Protein AF-A0A6G0TX46-F1 (afdb_monomer)

Organism: Aphis glycines (NCBI:txid307491)

pLDDT: mean 81.52, std 12.28, range [42.91, 96.94]

Foldseek 3Di:
DDDPDDPDDDDDPPDDPVPDDDPDDADDDDPGDGKDWDWDADPPPRDTWIWIQDPVPRDIGTDDDDDDPCPPVVVVVVVVVVVVVVVVVQVVDPVSVVVVVVVVVVVVVVVVVVVVVVVVVCVVCVPDDPVVVVVVVVVVVVVVVVVVVVVVVVVVVVVVVVVVVVVVVVPVVD

Secondary structure (DSSP, 8-state):
---SS-S-----TT--GGGS--------STTTPPPPEEEEE-TTT--EEEEEEETTTTEEEEEES---TTHHHHHHHHHHHHHHHHHHHHHSSHHHHHHHHHHHHHHHHHHHHHHHHHHHHHHHHTT--HHHHHHHHHHHHHHHHHHHHHHHHHHHHHHHHHHHHHHHTTTTT-

Mean predicted aligned error: 16.84 Å

InterPro domains:
  IPR007590 Saf4/Yju2 protein [PF04502] (24-173)
  IPR007590 Saf4/Yju2 protein [PTHR12111] (25-161)

Nearest PDB structures (foldseek):
  6j6q-assembly1_F  TM=4.005E-01  e=1.038E-05  Saccharomyces cerevisiae S288C

Solvent-accessible surface area (backbone atoms only — not comparable to full-atom values): 10669 Å² total; per-residue (Å²): 133,83,68,97,75,69,92,76,80,92,72,65,94,86,68,59,84,86,76,60,84,76,90,84,81,71,83,65,50,92,94,77,50,64,60,51,76,47,79,46,63,41,92,88,75,63,48,63,28,35,35,34,52,37,87,88,75,80,41,73,46,75,78,44,78,74,81,75,90,56,59,66,59,55,50,50,53,54,48,50,53,50,52,48,53,54,47,49,62,41,59,74,36,67,67,53,45,51,49,50,51,53,51,50,54,50,52,52,51,52,51,51,52,53,51,49,54,52,50,53,51,47,62,66,49,72,77,57,63,62,66,63,54,52,48,52,51,53,51,53,53,50,51,53,52,52,52,53,50,50,54,53,50,52,53,49,49,53,54,51,54,58,51,48,55,64,48,56,73,68,62,80,84,119

Sequence (174 aa):
MSERKVLNKYYPPDFNPLKIPQNAENKDYLQGICIYRFYIKYTRCLQEISFKTDPRNTDYEIEEGATRNFMALKLAQEQEKREDSEKEEKATNPMKLLENRTQVYKQEIELMESLEKLRDLNRRQGNVDYDSMLLKYNLAKLKKKIKGMQEEDENTIKSLMGIKRKIDENEDDG

Structure (mmCIF, N/CA/C/O backbone):
data_AF-A0A6G0TX46-F1
#
_entry.id   AF-A0A6G0TX46-F1
#
loop_
_atom_site.group_PDB
_atom_site.id
_atom_site.type_symbol
_atom_site.label_atom_id
_atom_site.label_alt_id
_atom_site.label_comp_id
_atom_site.label_asym_id
_atom_site.label_entity_id
_atom_site.label_seq_id
_atom_site.pdbx_PDB_ins_code
_atom_site.Cartn_x
_atom_site.Cartn_y
_atom_site.Cartn_z
_atom_site.occupancy
_atom_site.B_iso_or_equiv
_atom_site.auth_seq_id
_atom_site.auth_comp_id
_atom_site.auth_asym_id
_atom_site.auth_atom_id
_atom_site.pdbx_PDB_model_num
ATOM 1 N N . MET A 1 1 ? 14.783 -19.828 -48.076 1.00 61.34 1 MET A N 1
ATOM 2 C CA . MET A 1 1 ? 14.868 -19.397 -46.666 1.00 61.34 1 MET A CA 1
ATOM 3 C C . MET A 1 1 ? 16.323 -19.490 -46.258 1.00 61.34 1 MET A C 1
ATOM 5 O O . MET A 1 1 ? 16.886 -20.568 -46.366 1.00 61.34 1 MET A O 1
ATOM 9 N N . SER A 1 2 ? 16.952 -18.373 -45.903 1.00 77.44 2 SER A N 1
ATOM 10 C CA . SER A 1 2 ? 18.310 -18.375 -45.353 1.00 77.44 2 SER A CA 1
ATOM 11 C C . SER A 1 2 ? 18.347 -19.110 -44.009 1.00 77.44 2 SER A C 1
ATOM 13 O O . SER A 1 2 ? 17.354 -19.132 -43.281 1.00 77.44 2 SER A O 1
ATOM 15 N N . GLU A 1 3 ? 19.486 -19.708 -43.674 1.00 87.56 3 GLU A N 1
ATOM 16 C CA . GLU A 1 3 ? 19.666 -20.449 -42.424 1.00 87.56 3 GLU A CA 1
ATOM 17 C C . GLU A 1 3 ? 19.610 -19.517 -41.199 1.00 87.56 3 GLU A C 1
ATOM 19 O O . GLU A 1 3 ? 20.119 -18.398 -41.229 1.00 87.56 3 GLU A O 1
ATOM 24 N N . ARG A 1 4 ? 19.027 -19.980 -40.080 1.00 85.12 4 ARG A N 1
ATOM 25 C CA . ARG A 1 4 ? 18.988 -19.221 -38.808 1.00 85.12 4 ARG A CA 1
ATOM 26 C C . ARG A 1 4 ? 20.392 -18.995 -38.222 1.00 85.12 4 ARG A C 1
ATOM 28 O O . ARG A 1 4 ? 20.601 -18.042 -37.478 1.00 85.12 4 ARG A O 1
ATOM 35 N N . LYS A 1 5 ? 21.344 -19.877 -38.542 1.00 86.25 5 LYS A N 1
ATOM 36 C CA . LYS A 1 5 ? 22.746 -19.809 -38.114 1.00 86.25 5 LYS A CA 1
ATOM 37 C C . LYS A 1 5 ? 23.648 -19.888 -39.341 1.00 86.25 5 LYS A C 1
ATOM 39 O O . LYS A 1 5 ? 24.081 -20.966 -39.718 1.00 86.25 5 LYS A O 1
ATOM 44 N N . VAL A 1 6 ? 23.904 -18.742 -39.960 1.00 88.62 6 VAL A N 1
ATOM 45 C CA . VAL A 1 6 ? 24.821 -18.649 -41.101 1.00 88.62 6 VAL A CA 1
ATOM 46 C C . VAL A 1 6 ? 26.263 -18.647 -40.594 1.00 88.62 6 VAL A C 1
ATOM 48 O O . VAL A 1 6 ? 26.615 -17.795 -39.778 1.00 88.62 6 VAL A O 1
ATOM 51 N N . LEU A 1 7 ? 27.085 -19.578 -41.091 1.00 86.25 7 LEU A N 1
ATOM 52 C CA . LEU A 1 7 ? 28.497 -19.697 -40.709 1.00 86.25 7 LEU A CA 1
ATOM 53 C C . LEU A 1 7 ? 29.347 -18.540 -41.256 1.00 86.25 7 LEU A C 1
ATOM 55 O O . LEU A 1 7 ? 30.128 -17.951 -40.517 1.00 86.25 7 LEU A O 1
ATOM 59 N N . ASN A 1 8 ? 29.146 -18.178 -42.527 1.00 87.38 8 ASN A N 1
ATOM 60 C CA . ASN A 1 8 ? 29.924 -17.149 -43.215 1.00 87.38 8 ASN A CA 1
ATOM 61 C C . ASN A 1 8 ? 29.015 -16.055 -43.776 1.00 87.38 8 ASN A C 1
ATOM 63 O O . ASN A 1 8 ? 28.082 -16.332 -44.528 1.00 87.38 8 ASN A O 1
ATOM 67 N N . LYS A 1 9 ? 29.320 -14.800 -43.444 1.00 86.25 9 LYS A N 1
ATOM 68 C CA . LYS A 1 9 ? 28.697 -13.624 -44.061 1.00 86.25 9 LYS A CA 1
ATOM 69 C C . LYS A 1 9 ? 29.644 -13.075 -45.125 1.00 86.25 9 LYS A C 1
ATOM 71 O O . LYS A 1 9 ? 30.848 -13.012 -44.895 1.00 86.25 9 LYS A O 1
ATOM 76 N N . TYR A 1 10 ? 29.109 -12.701 -46.285 1.00 89.69 10 TYR A N 1
ATOM 77 C CA . TYR A 1 10 ? 29.896 -12.026 -47.315 1.00 89.69 10 TYR A CA 1
ATOM 78 C C . TYR A 1 10 ? 30.229 -10.603 -46.853 1.00 89.69 10 TYR A C 1
ATOM 80 O O . TYR A 1 10 ? 29.322 -9.827 -46.548 1.00 89.69 10 TYR A O 1
ATOM 88 N N . TYR A 1 11 ? 31.520 -10.272 -46.815 1.00 88.00 11 TYR A N 1
ATOM 89 C CA . TYR A 1 11 ? 32.019 -8.923 -46.562 1.00 88.00 11 TYR A CA 1
ATOM 90 C C . TYR A 1 11 ? 32.650 -8.384 -47.854 1.00 88.00 11 TYR A C 1
ATOM 92 O O . TYR A 1 11 ? 33.479 -9.082 -48.444 1.00 88.00 11 TYR A O 1
ATOM 100 N N . PRO A 1 12 ? 32.276 -7.178 -48.317 1.00 92.44 12 PRO A N 1
ATOM 101 C CA . PRO A 1 12 ? 32.922 -6.542 -49.461 1.00 92.44 12 PRO A CA 1
ATOM 102 C C . PRO A 1 12 ? 34.436 -6.368 -49.237 1.00 92.44 12 PRO A C 1
ATOM 104 O O . PRO A 1 12 ? 34.837 -6.113 -48.099 1.00 92.44 12 PRO A O 1
ATOM 107 N N . PRO A 1 13 ? 35.273 -6.431 -50.289 1.00 90.81 13 PRO A N 1
ATOM 108 C CA . PRO A 1 13 ? 36.730 -6.279 -50.171 1.00 90.81 13 PRO A CA 1
ATOM 109 C C . PRO A 1 13 ? 37.188 -4.975 -49.496 1.00 90.81 13 PRO A C 1
ATOM 111 O O . PRO A 1 13 ? 38.206 -4.966 -48.812 1.00 90.81 13 PRO A O 1
ATOM 114 N N . ASP A 1 14 ? 36.407 -3.899 -49.628 1.00 89.62 14 ASP A N 1
ATOM 115 C CA . ASP A 1 14 ? 36.718 -2.575 -49.068 1.00 89.62 14 ASP A CA 1
ATOM 116 C C . ASP A 1 14 ? 36.165 -2.361 -47.642 1.00 89.62 14 ASP A C 1
ATOM 118 O O . ASP A 1 14 ? 36.229 -1.256 -47.090 1.00 89.62 14 ASP A O 1
ATOM 122 N N . PHE A 1 15 ? 35.574 -3.392 -47.028 1.00 88.50 15 PHE A N 1
ATOM 123 C CA . PHE A 1 15 ? 34.947 -3.282 -45.714 1.00 88.50 15 PHE A CA 1
ATOM 124 C C . PHE A 1 15 ? 35.992 -3.140 -44.601 1.00 88.50 15 PHE A C 1
ATOM 126 O O . PHE A 1 15 ? 36.745 -4.066 -44.305 1.00 88.50 15 PHE A O 1
ATOM 133 N N . ASN A 1 16 ? 35.994 -1.985 -43.929 1.00 87.12 16 ASN A N 1
ATOM 134 C CA . ASN A 1 16 ? 36.837 -1.734 -42.763 1.00 87.12 16 ASN A CA 1
ATOM 135 C C . ASN A 1 16 ? 35.983 -1.657 -41.479 1.00 87.12 16 ASN A C 1
ATOM 137 O O . ASN A 1 16 ? 35.222 -0.696 -41.322 1.00 87.12 16 ASN A O 1
ATOM 141 N N . PRO A 1 17 ? 36.130 -2.607 -40.534 1.00 82.00 17 PRO A N 1
ATOM 142 C CA . PRO A 1 17 ? 35.317 -2.665 -39.318 1.00 82.00 17 PRO A CA 1
ATOM 143 C C . PRO A 1 17 ? 35.555 -1.494 -38.350 1.00 82.00 17 PRO A C 1
ATOM 145 O O . PRO A 1 17 ? 34.722 -1.247 -37.484 1.00 82.00 17 PRO A O 1
ATOM 148 N N . LEU A 1 18 ? 36.656 -0.748 -38.496 1.00 81.56 18 LEU A N 1
ATOM 149 C CA . LEU A 1 18 ? 37.000 0.386 -37.627 1.00 81.56 18 LEU A CA 1
ATOM 150 C C . LEU A 1 18 ? 36.268 1.683 -37.993 1.00 81.56 18 LEU A C 1
ATOM 152 O O . LEU A 1 18 ? 36.264 2.626 -37.209 1.00 81.56 18 LEU A O 1
ATOM 156 N N . LYS A 1 19 ? 35.661 1.751 -39.184 1.00 80.44 19 LYS A N 1
ATOM 157 C CA . LYS A 1 19 ? 34.937 2.941 -39.664 1.00 80.44 19 LYS A CA 1
ATOM 158 C C . LYS A 1 19 ? 33.452 2.936 -39.284 1.00 80.44 19 LYS A C 1
ATOM 160 O O . LYS A 1 19 ? 32.714 3.824 -39.701 1.00 80.44 19 LYS A O 1
ATOM 165 N N . ILE A 1 20 ? 33.003 1.933 -38.531 1.00 76.81 20 ILE A N 1
ATOM 166 C CA . ILE A 1 20 ? 31.602 1.791 -38.135 1.00 76.81 20 ILE A CA 1
ATOM 167 C C . ILE A 1 20 ? 31.345 2.706 -36.928 1.00 76.81 20 ILE A C 1
ATOM 169 O O . ILE A 1 20 ? 32.038 2.561 -35.918 1.00 76.81 20 ILE A O 1
ATOM 173 N N . PRO A 1 21 ? 30.368 3.630 -36.985 1.00 75.12 21 PRO A N 1
ATOM 174 C CA . PRO A 1 21 ? 29.994 4.413 -35.814 1.00 75.12 21 PRO A CA 1
ATOM 175 C C . PRO A 1 21 ? 29.436 3.483 -34.728 1.00 75.12 21 PRO A C 1
ATOM 177 O O . PRO A 1 21 ? 28.518 2.698 -34.972 1.00 75.12 21 PRO A O 1
ATOM 180 N N . GLN A 1 22 ? 30.005 3.550 -33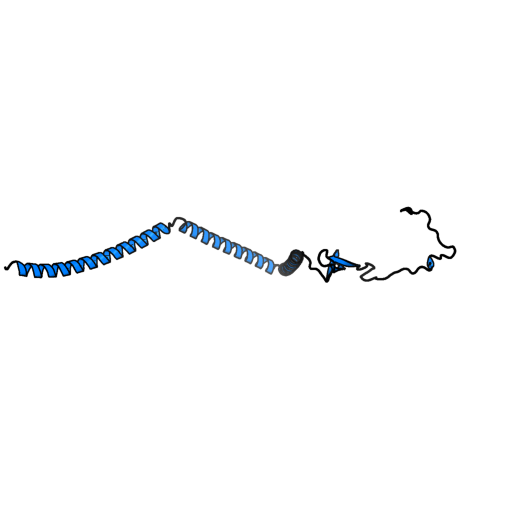.523 1.00 66.06 22 GLN A N 1
ATOM 181 C CA . GLN A 1 22 ? 29.430 2.902 -32.347 1.00 66.06 22 GLN A CA 1
ATOM 182 C C . GLN A 1 22 ? 28.359 3.829 -31.771 1.00 66.06 22 GLN A C 1
ATOM 184 O O . GLN A 1 22 ? 28.673 4.911 -31.281 1.00 66.06 22 GLN A O 1
ATOM 189 N N . ASN A 1 23 ? 27.096 3.411 -31.833 1.00 58.22 23 ASN A N 1
ATOM 190 C CA . ASN A 1 23 ? 25.986 4.152 -31.238 1.00 58.22 23 ASN A CA 1
ATOM 191 C C . ASN A 1 23 ? 26.069 4.023 -29.710 1.00 58.22 23 ASN A C 1
ATOM 193 O O . ASN A 1 23 ? 25.569 3.058 -29.135 1.00 58.22 23 ASN A O 1
ATOM 197 N N . ALA A 1 24 ? 26.746 4.966 -29.061 1.00 54.94 24 ALA A N 1
ATOM 198 C CA . ALA A 1 24 ? 26.839 5.059 -27.610 1.00 54.94 24 ALA A CA 1
ATOM 199 C C . ALA A 1 24 ? 26.036 6.270 -27.138 1.00 54.94 24 ALA A C 1
ATOM 201 O O . ALA A 1 24 ? 26.601 7.324 -26.863 1.00 54.94 24 ALA A O 1
ATOM 202 N N . GLU A 1 25 ? 24.717 6.121 -27.050 1.00 60.59 25 GLU A N 1
ATOM 203 C CA . GLU A 1 25 ? 23.863 7.167 -26.494 1.00 60.59 25 GLU A CA 1
ATOM 204 C C . GLU A 1 25 ? 23.096 6.653 -25.273 1.00 60.59 25 GLU A C 1
ATOM 206 O O . GLU A 1 25 ? 22.555 5.549 -25.275 1.00 60.59 25 GLU A O 1
ATOM 211 N N . ASN A 1 26 ? 23.078 7.506 -24.245 1.00 53.31 26 ASN A N 1
ATOM 212 C CA . ASN A 1 26 ? 22.503 7.366 -22.903 1.00 53.31 26 ASN A CA 1
ATOM 213 C C . ASN A 1 26 ? 23.338 6.614 -21.857 1.00 53.31 26 ASN A C 1
ATOM 215 O O . ASN A 1 26 ? 23.006 5.522 -21.402 1.00 53.31 26 ASN A O 1
ATOM 219 N N . LYS A 1 27 ? 24.388 7.292 -21.382 1.00 59.72 27 LYS A N 1
ATOM 220 C CA . LYS A 1 27 ? 24.844 7.164 -19.991 1.00 59.72 27 LYS A CA 1
ATOM 221 C C . LYS A 1 27 ? 23.998 8.121 -19.155 1.00 59.72 27 LYS A C 1
ATOM 223 O O . LYS A 1 27 ? 23.898 9.259 -19.585 1.00 59.72 27 LYS A O 1
ATOM 228 N N . ASP A 1 28 ? 23.427 7.672 -18.032 1.00 57.09 28 ASP A N 1
ATOM 229 C CA . ASP A 1 28 ? 23.219 8.506 -16.829 1.00 57.09 28 ASP A CA 1
ATOM 230 C C . ASP A 1 28 ? 22.560 7.731 -15.673 1.00 57.09 28 ASP A C 1
ATOM 232 O O . ASP A 1 28 ? 21.344 7.576 -15.619 1.00 57.09 28 ASP A O 1
ATOM 236 N N . TYR A 1 29 ? 23.390 7.225 -14.752 1.00 47.69 29 TYR A N 1
ATOM 237 C CA . TYR A 1 29 ? 23.471 7.571 -13.318 1.00 47.69 29 TYR A CA 1
ATOM 238 C C . TYR A 1 29 ? 24.629 6.752 -12.695 1.00 47.69 29 TYR A C 1
ATOM 240 O O . TYR A 1 29 ? 24.924 5.663 -13.183 1.00 47.69 29 TYR A O 1
ATOM 248 N N . LEU A 1 30 ? 25.325 7.300 -11.680 1.00 53.97 30 LEU A N 1
ATOM 249 C CA . LEU A 1 30 ? 26.414 6.690 -10.870 1.00 53.97 30 LEU A CA 1
ATOM 250 C C . LEU A 1 30 ? 27.041 5.390 -11.444 1.00 53.97 30 LEU A C 1
ATOM 252 O O . LEU A 1 30 ? 26.548 4.295 -11.203 1.00 53.97 30 LEU A O 1
ATOM 256 N N . GLN A 1 31 ? 28.180 5.513 -12.140 1.00 57.97 31 GLN A N 1
ATOM 257 C CA . GLN A 1 31 ? 29.063 4.391 -12.535 1.00 57.97 31 GLN A CA 1
ATOM 258 C C . GLN A 1 31 ? 28.531 3.424 -13.620 1.00 57.97 31 GLN A C 1
ATOM 260 O O . GLN A 1 31 ? 28.937 2.268 -13.671 1.00 57.97 31 GLN A O 1
ATOM 265 N N . GLY A 1 32 ? 27.718 3.904 -14.568 1.00 66.44 32 GLY A N 1
ATOM 266 C CA . GLY A 1 32 ? 27.524 3.211 -15.855 1.00 66.44 32 GLY A CA 1
ATOM 267 C C . GLY A 1 32 ? 26.277 2.334 -15.972 1.00 66.44 32 GLY A C 1
ATOM 268 O O . GLY A 1 32 ? 26.182 1.545 -16.912 1.00 66.44 32 GLY A O 1
ATOM 269 N N . ILE A 1 33 ? 25.305 2.489 -15.072 1.00 77.25 33 ILE A N 1
ATOM 270 C CA . ILE A 1 33 ? 23.993 1.855 -15.222 1.00 77.25 33 ILE A CA 1
ATOM 271 C C . ILE A 1 33 ? 23.113 2.770 -16.077 1.00 77.25 33 ILE A C 1
ATOM 273 O O . ILE A 1 33 ? 22.979 3.961 -15.804 1.00 77.25 33 ILE A O 1
ATOM 277 N N . CYS A 1 34 ? 22.541 2.218 -17.144 1.00 77.19 34 CYS A N 1
ATOM 278 C CA . CYS A 1 34 ? 21.634 2.952 -18.019 1.00 77.19 34 CYS A CA 1
ATOM 279 C C . CYS A 1 34 ? 20.236 2.963 -17.400 1.00 77.19 34 CYS A C 1
ATOM 281 O O . CYS A 1 34 ? 19.694 1.903 -17.081 1.00 77.19 34 CYS A O 1
ATOM 283 N N . ILE A 1 35 ? 19.650 4.151 -17.255 1.00 84.31 35 ILE A N 1
ATOM 284 C CA . ILE A 1 35 ? 18.233 4.284 -16.928 1.00 84.31 35 ILE A CA 1
ATOM 285 C C . ILE A 1 35 ? 17.439 4.079 -18.214 1.00 84.31 35 ILE A C 1
ATOM 287 O O . ILE A 1 35 ? 17.552 4.854 -19.165 1.00 84.31 35 ILE A O 1
ATOM 291 N N . TYR A 1 36 ? 16.624 3.032 -18.239 1.00 86.25 36 TYR A N 1
ATOM 292 C CA . TYR A 1 36 ? 15.759 2.734 -19.367 1.00 86.25 36 TYR A CA 1
ATOM 293 C C . TYR A 1 36 ? 14.381 3.332 -19.145 1.00 86.25 36 TYR A C 1
ATOM 295 O O . TYR A 1 36 ? 13.816 3.253 -18.052 1.00 86.25 36 TYR A O 1
ATOM 303 N N . ARG A 1 37 ? 13.833 3.903 -20.217 1.00 90.19 37 ARG A N 1
ATOM 304 C CA . ARG A 1 37 ? 12.437 4.314 -20.291 1.00 90.19 37 ARG A CA 1
ATOM 305 C C . ARG A 1 37 ? 11.697 3.362 -21.214 1.00 90.19 37 ARG A C 1
ATOM 307 O O . ARG A 1 37 ? 12.079 3.198 -22.372 1.00 90.19 37 ARG A O 1
ATOM 314 N N . PHE A 1 38 ? 10.653 2.740 -20.691 1.00 91.81 38 PHE A N 1
ATOM 315 C CA . PHE A 1 38 ? 9.832 1.791 -21.423 1.00 91.81 38 PHE A CA 1
ATOM 316 C C . PHE A 1 38 ? 8.481 2.406 -21.754 1.00 91.81 38 PHE A C 1
ATOM 318 O O . PHE A 1 38 ? 7.917 3.155 -20.956 1.00 91.81 38 PHE A O 1
ATOM 325 N N . TYR A 1 39 ? 7.965 2.036 -22.923 1.00 93.69 39 TYR A N 1
ATOM 326 C CA . TYR A 1 39 ? 6.650 2.434 -23.402 1.00 93.69 39 TYR A CA 1
ATOM 327 C C . TYR A 1 39 ? 5.820 1.179 -23.639 1.00 93.69 39 TYR A C 1
ATOM 329 O O . TYR A 1 39 ? 6.207 0.306 -24.419 1.00 93.69 39 TYR A O 1
ATOM 337 N N . ILE A 1 40 ? 4.679 1.082 -22.962 1.00 93.50 40 ILE A N 1
ATOM 338 C CA . ILE A 1 40 ? 3.712 -0.000 -23.157 1.00 93.50 40 ILE A CA 1
ATOM 339 C C . ILE A 1 40 ? 2.380 0.618 -23.555 1.00 93.50 40 ILE A C 1
ATOM 341 O O . ILE A 1 40 ? 1.924 1.577 -22.941 1.00 93.50 40 ILE A O 1
ATOM 345 N N . LYS A 1 41 ? 1.736 0.048 -24.574 1.00 94.00 41 LYS A N 1
ATOM 346 C CA . LYS A 1 41 ? 0.393 0.458 -24.990 1.00 94.00 41 LYS A CA 1
ATOM 347 C C . LYS A 1 41 ? -0.657 -0.330 -24.230 1.00 94.00 41 LYS A C 1
ATOM 349 O O . LYS A 1 41 ? -0.573 -1.555 -24.134 1.00 94.00 41 LYS A O 1
ATOM 354 N N . TYR A 1 42 ? -1.669 0.364 -23.723 1.00 92.50 42 TYR A N 1
ATOM 355 C CA . TYR A 1 42 ? -2.799 -0.294 -23.083 1.00 92.50 42 TYR A CA 1
ATOM 356 C C . TYR A 1 42 ? -3.657 -1.047 -24.105 1.00 92.50 42 TYR A C 1
ATOM 358 O O . TYR A 1 42 ? -3.927 -0.555 -25.201 1.00 92.50 42 TYR A O 1
ATOM 366 N N . THR A 1 43 ? -4.148 -2.227 -23.726 1.00 92.50 43 THR A N 1
ATOM 367 C CA . THR A 1 43 ? -4.876 -3.123 -24.638 1.00 92.50 43 THR A CA 1
ATOM 368 C C . THR A 1 43 ? -6.233 -2.584 -25.085 1.00 92.50 43 THR A C 1
ATOM 370 O O . THR A 1 43 ? -6.692 -2.956 -26.160 1.00 92.50 43 THR A O 1
ATOM 373 N N . ARG A 1 44 ? -6.888 -1.716 -24.296 1.00 92.69 44 ARG A N 1
ATOM 374 C CA . ARG A 1 44 ? -8.231 -1.199 -24.633 1.00 92.69 44 ARG A CA 1
ATOM 375 C C . ARG A 1 44 ? -8.239 0.179 -25.289 1.00 92.69 44 ARG A C 1
ATOM 377 O O . ARG A 1 44 ? -9.072 0.416 -26.150 1.00 92.69 44 ARG A O 1
ATOM 384 N N . CYS A 1 45 ? -7.368 1.092 -24.863 1.00 89.31 45 CYS A N 1
ATOM 385 C CA . CYS A 1 45 ? -7.384 2.490 -25.312 1.00 89.31 45 CYS A CA 1
ATOM 386 C C . CYS A 1 45 ? -6.131 2.898 -26.091 1.00 89.31 45 CYS A C 1
ATOM 388 O O . CYS A 1 45 ? -6.035 4.055 -26.479 1.00 89.31 45 CYS A O 1
ATOM 390 N N . LEU A 1 46 ? -5.178 1.978 -26.314 1.00 89.31 46 LEU A N 1
ATOM 391 C CA . LEU A 1 46 ? -3.892 2.245 -26.979 1.00 89.31 46 LEU A CA 1
ATOM 392 C C . LEU A 1 46 ? -3.089 3.406 -26.361 1.00 89.31 46 LEU A C 1
ATOM 394 O O . LEU A 1 46 ? -2.106 3.844 -26.954 1.00 89.31 46 LEU A O 1
ATOM 398 N N . GLN A 1 47 ? -3.471 3.859 -25.162 1.00 92.38 47 GLN A N 1
ATOM 399 C CA . GLN A 1 47 ? -2.764 4.884 -24.412 1.00 92.38 47 GLN A CA 1
ATOM 400 C C . GLN A 1 47 ? -1.378 4.367 -24.041 1.00 92.38 47 GLN A C 1
ATOM 402 O O . GLN A 1 47 ? -1.230 3.225 -23.592 1.00 92.38 47 GLN A O 1
ATOM 407 N N . GLU A 1 48 ? -0.377 5.214 -24.237 1.00 92.62 48 GLU A N 1
ATOM 408 C CA . GLU A 1 48 ? 0.999 4.915 -23.869 1.00 92.62 48 GLU A CA 1
ATOM 409 C C . GLU A 1 48 ? 1.188 5.136 -22.367 1.00 92.62 48 GLU A C 1
ATOM 411 O O . GLU A 1 48 ? 0.798 6.167 -21.816 1.00 92.62 48 GLU A O 1
ATOM 416 N N . ILE A 1 49 ? 1.754 4.122 -21.716 1.00 93.75 49 ILE A N 1
ATOM 417 C CA . ILE A 1 49 ? 2.189 4.141 -20.324 1.00 93.75 49 ILE A CA 1
ATOM 418 C C . ILE A 1 49 ? 3.711 4.188 -20.348 1.00 93.75 49 ILE A C 1
ATOM 420 O O . ILE A 1 49 ? 4.345 3.305 -20.940 1.00 93.75 49 ILE A O 1
ATOM 424 N N . SER A 1 50 ? 4.284 5.200 -19.702 1.00 92.62 50 SER A N 1
ATOM 425 C CA . SER A 1 50 ? 5.727 5.412 -19.620 1.00 92.62 50 SER A CA 1
ATOM 426 C C . SER A 1 50 ? 6.232 5.158 -18.201 1.00 92.62 50 SER A C 1
ATOM 428 O O . SER A 1 50 ? 5.664 5.628 -17.210 1.00 92.62 50 SER A O 1
ATOM 430 N N . PHE A 1 51 ? 7.305 4.377 -18.089 1.00 91.81 51 PHE A N 1
ATOM 431 C CA . PHE A 1 51 ? 7.974 4.125 -16.813 1.00 91.81 51 PHE A CA 1
ATOM 432 C C . PHE A 1 51 ? 9.490 4.051 -16.972 1.00 91.81 51 PHE A C 1
ATOM 434 O O . PHE A 1 51 ? 10.011 3.661 -18.021 1.00 91.81 51 PHE A O 1
ATOM 441 N N . LYS A 1 52 ? 10.190 4.440 -15.908 1.00 91.06 52 LYS A N 1
ATOM 442 C CA . LYS A 1 52 ? 11.648 4.483 -15.792 1.00 91.06 52 LYS A CA 1
ATOM 443 C C . LYS A 1 52 ? 12.149 3.431 -14.811 1.00 91.06 52 LYS A C 1
ATOM 445 O O . LYS A 1 52 ? 11.429 3.048 -13.896 1.00 91.06 52 LYS A O 1
ATOM 450 N N . THR A 1 53 ? 13.372 2.953 -15.013 1.00 89.56 53 THR A N 1
ATOM 451 C CA . THR A 1 53 ? 14.095 2.106 -14.048 1.00 89.56 53 THR A CA 1
ATOM 452 C C . THR A 1 53 ? 14.783 2.947 -12.978 1.00 89.56 53 THR A C 1
ATOM 454 O O . THR A 1 53 ? 15.588 3.809 -13.338 1.00 89.56 53 THR A O 1
ATOM 457 N N . ASP A 1 54 ? 14.600 2.614 -11.700 1.00 86.44 54 ASP A N 1
ATOM 458 C CA . ASP A 1 54 ? 15.307 3.263 -10.593 1.00 86.44 54 ASP A CA 1
ATOM 459 C C . ASP A 1 54 ? 16.406 2.352 -10.037 1.00 86.44 54 ASP A C 1
ATOM 461 O O . ASP A 1 54 ? 16.130 1.407 -9.287 1.00 86.44 54 ASP A O 1
ATOM 465 N N . PRO A 1 55 ? 17.687 2.635 -10.332 1.00 84.62 55 PRO A N 1
ATOM 466 C CA . PRO A 1 55 ? 18.791 1.768 -9.922 1.00 84.62 55 PRO A CA 1
ATOM 467 C C . PRO A 1 55 ? 19.011 1.740 -8.403 1.00 84.62 55 PRO A C 1
ATOM 469 O O . PRO A 1 55 ? 19.651 0.829 -7.889 1.00 84.62 55 PRO A O 1
ATOM 472 N N . ARG A 1 56 ? 18.482 2.725 -7.666 1.00 84.06 56 ARG A N 1
ATOM 473 C CA . ARG A 1 56 ? 18.651 2.835 -6.211 1.00 84.06 56 ARG A CA 1
ATOM 474 C C . ARG A 1 56 ? 17.683 1.954 -5.421 1.00 84.06 56 ARG A C 1
ATOM 476 O O . ARG A 1 56 ? 18.065 1.443 -4.376 1.00 84.06 56 ARG A O 1
ATOM 483 N N . ASN A 1 57 ? 16.442 1.829 -5.888 1.00 83.38 57 ASN A N 1
ATOM 484 C CA . ASN A 1 57 ? 15.364 1.149 -5.162 1.00 83.38 57 ASN A CA 1
ATOM 485 C C . ASN A 1 57 ? 15.005 -0.216 -5.779 1.00 83.38 57 ASN A C 1
ATOM 487 O O . ASN A 1 57 ? 14.055 -0.854 -5.342 1.00 83.38 57 ASN A O 1
ATOM 491 N N . THR A 1 58 ? 15.748 -0.675 -6.798 1.00 86.25 58 THR A N 1
ATOM 492 C CA . THR A 1 58 ? 15.463 -1.927 -7.538 1.00 86.25 58 THR A CA 1
ATOM 493 C C . THR A 1 58 ? 14.023 -2.023 -8.055 1.00 86.25 58 THR A C 1
ATOM 495 O O . THR A 1 58 ? 13.491 -3.110 -8.252 1.00 86.25 58 THR A O 1
ATOM 498 N N . ASP A 1 59 ? 13.408 -0.870 -8.285 1.00 89.00 59 ASP A N 1
ATOM 499 C CA . ASP A 1 59 ? 12.019 -0.713 -8.685 1.00 89.00 59 ASP A CA 1
ATOM 500 C C . ASP A 1 59 ? 11.958 0.104 -9.976 1.00 89.00 59 ASP A C 1
ATOM 502 O O . ASP A 1 59 ? 12.958 0.626 -10.474 1.00 89.00 59 ASP A O 1
ATOM 506 N N . TYR A 1 60 ? 10.758 0.201 -10.530 1.00 89.56 60 TYR A N 1
ATOM 507 C CA . TYR A 1 60 ? 10.456 1.174 -11.570 1.00 89.56 60 TYR A CA 1
ATOM 508 C C . TYR A 1 60 ? 9.795 2.403 -10.940 1.00 89.56 60 TYR A C 1
ATOM 510 O O . TYR A 1 60 ? 9.264 2.314 -9.830 1.00 89.56 60 TYR A O 1
ATOM 518 N N . GLU A 1 61 ? 9.699 3.497 -11.690 1.00 87.69 61 GLU A N 1
ATOM 519 C CA . GLU A 1 61 ? 8.937 4.725 -11.419 1.00 87.69 61 GLU A CA 1
ATOM 520 C C . GLU A 1 61 ? 8.009 5.005 -12.607 1.00 87.69 61 GLU A C 1
ATOM 522 O O . GLU A 1 61 ? 8.420 4.908 -13.761 1.00 87.69 61 GLU A O 1
ATOM 527 N N . ILE A 1 62 ? 6.722 5.265 -12.341 1.00 89.88 62 ILE A N 1
ATOM 528 C CA . ILE A 1 62 ? 5.754 5.594 -13.401 1.00 89.88 62 ILE A CA 1
ATOM 529 C C . ILE A 1 62 ? 5.860 7.091 -13.679 1.00 89.88 62 ILE A C 1
ATOM 531 O O . ILE A 1 62 ? 5.789 7.878 -12.738 1.00 89.88 62 ILE A O 1
ATOM 535 N N . GLU A 1 63 ? 5.994 7.469 -14.951 1.00 88.31 63 GLU A N 1
ATOM 536 C CA . GLU A 1 63 ? 5.924 8.870 -15.370 1.00 88.31 63 GLU A CA 1
ATOM 537 C C . GLU A 1 63 ? 4.483 9.248 -15.729 1.00 88.31 63 GLU A C 1
ATOM 539 O O . GLU A 1 63 ? 3.903 10.134 -15.106 1.00 88.31 63 GLU A O 1
ATOM 544 N N . GLU A 1 64 ? 3.886 8.555 -16.707 1.00 89.06 64 GLU A N 1
ATOM 545 C CA . GLU A 1 64 ? 2.585 8.924 -17.274 1.00 89.06 64 GLU A CA 1
ATOM 546 C C . GLU A 1 64 ? 1.710 7.692 -17.569 1.00 89.06 64 GLU A C 1
ATOM 548 O O . GLU A 1 64 ? 2.193 6.596 -17.862 1.00 89.06 64 GLU A O 1
ATOM 553 N N . GLY A 1 65 ? 0.387 7.880 -17.522 1.00 84.75 65 GLY A N 1
ATOM 554 C CA . GLY A 1 65 ? -0.589 6.935 -18.081 1.00 84.75 65 GLY A CA 1
ATOM 555 C C . GLY A 1 65 ? -1.051 5.790 -17.172 1.00 84.75 65 GLY A C 1
ATOM 556 O O . GLY A 1 65 ? -1.936 5.036 -17.574 1.00 84.75 65 GLY A O 1
ATOM 557 N N . ALA A 1 66 ? -0.517 5.652 -15.953 1.00 86.94 66 ALA A N 1
ATOM 558 C CA . ALA A 1 66 ? -0.951 4.613 -15.014 1.00 86.94 66 ALA A CA 1
ATOM 559 C C . ALA A 1 66 ? -0.751 4.994 -13.539 1.00 86.94 66 ALA A C 1
ATOM 561 O O . ALA A 1 66 ? 0.034 5.873 -13.195 1.00 86.94 66 ALA A O 1
ATOM 562 N N . THR A 1 67 ? -1.438 4.278 -12.651 1.00 87.06 67 THR A N 1
ATOM 563 C CA . THR A 1 67 ? -1.227 4.323 -11.199 1.00 87.06 67 THR A CA 1
ATOM 564 C C . THR A 1 67 ? -0.842 2.935 -10.684 1.00 87.06 67 THR A C 1
ATOM 566 O O . THR A 1 67 ? -1.186 1.914 -11.282 1.00 87.06 67 THR A O 1
ATOM 569 N N . ARG A 1 68 ? -0.088 2.870 -9.577 1.00 85.94 68 ARG A N 1
ATOM 570 C CA . ARG A 1 68 ? 0.260 1.592 -8.932 1.00 85.94 68 ARG A CA 1
ATOM 571 C C . ARG A 1 68 ? -0.861 1.104 -8.031 1.00 85.94 68 ARG A C 1
ATOM 573 O O . ARG A 1 68 ? -1.389 1.873 -7.237 1.00 85.94 68 ARG A O 1
ATOM 580 N N . ASN A 1 69 ? -1.077 -0.207 -8.023 1.00 79.44 69 ASN A N 1
ATOM 581 C CA . ASN A 1 69 ? -1.979 -0.856 -7.067 1.00 79.44 69 ASN A CA 1
ATOM 582 C C . ASN A 1 69 ? -1.440 -0.826 -5.615 1.00 79.44 69 ASN A C 1
ATOM 584 O O . ASN A 1 69 ? -2.208 -0.941 -4.668 1.00 79.44 69 ASN A O 1
ATOM 588 N N . PHE A 1 70 ? -0.124 -0.657 -5.422 1.00 66.25 70 PHE A N 1
ATOM 589 C CA . PHE A 1 70 ? 0.578 -0.829 -4.137 1.00 66.25 70 PHE A CA 1
ATOM 590 C C . PHE A 1 70 ? 0.598 0.391 -3.200 1.00 66.25 70 PHE A C 1
ATOM 592 O O . PHE A 1 70 ? 1.395 0.405 -2.260 1.00 66.25 70 PHE A O 1
ATOM 599 N N . MET A 1 71 ? -0.256 1.403 -3.393 1.00 63.12 71 MET A N 1
ATOM 600 C CA . MET A 1 71 ? -0.277 2.552 -2.471 1.00 63.12 71 MET A CA 1
ATOM 601 C C . MET A 1 71 ? -0.458 2.112 -1.007 1.00 63.12 71 MET A C 1
ATOM 603 O O . MET A 1 71 ? 0.197 2.669 -0.139 1.00 63.12 71 MET A O 1
ATOM 607 N N . ALA A 1 72 ? -1.223 1.046 -0.737 1.00 62.03 72 ALA A N 1
ATOM 608 C CA . ALA A 1 72 ? -1.445 0.531 0.619 1.00 62.03 72 ALA A CA 1
AT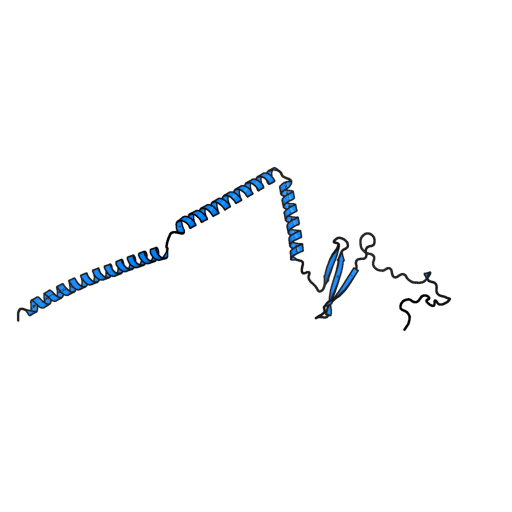OM 609 C C . ALA A 1 72 ? -0.191 -0.066 1.293 1.00 62.03 72 ALA A C 1
ATOM 611 O O . ALA A 1 72 ? 0.055 0.195 2.465 1.00 62.03 72 ALA A O 1
ATOM 612 N N . LEU A 1 73 ? 0.620 -0.843 0.567 1.00 73.62 73 LEU A N 1
ATOM 613 C CA . LEU A 1 73 ? 1.806 -1.513 1.125 1.00 73.62 73 LEU A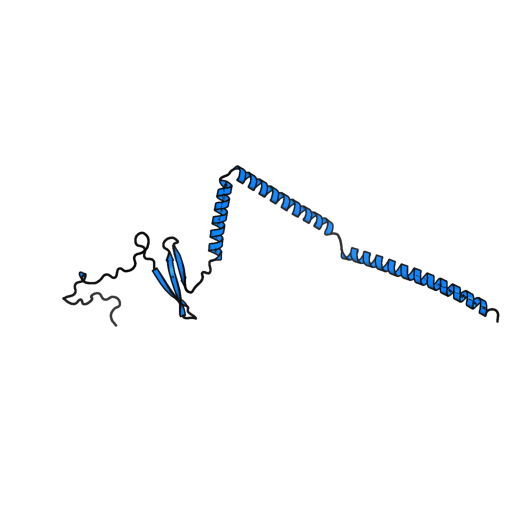 CA 1
ATOM 614 C C . LEU A 1 73 ? 2.953 -0.520 1.347 1.00 73.62 73 LEU A C 1
ATOM 616 O O . LEU A 1 73 ? 3.621 -0.563 2.376 1.00 73.62 73 LEU A O 1
ATOM 620 N N . LYS A 1 74 ? 3.133 0.419 0.409 1.00 71.25 74 LYS A N 1
ATOM 621 C CA . LYS A 1 74 ? 4.120 1.497 0.542 1.00 71.25 74 LYS A CA 1
ATOM 622 C C . LYS A 1 74 ? 3.740 2.466 1.668 1.00 71.25 74 LYS A C 1
ATOM 624 O O . LYS A 1 74 ? 4.608 2.839 2.447 1.00 71.25 74 LYS A O 1
ATOM 629 N N . LEU A 1 75 ? 2.450 2.805 1.794 1.00 77.50 75 LEU A N 1
ATOM 630 C CA . LEU A 1 75 ? 1.926 3.612 2.902 1.00 77.50 75 LEU A CA 1
ATOM 631 C C . LEU A 1 75 ? 2.143 2.912 4.251 1.00 77.50 75 LEU A C 1
ATOM 633 O O . LEU A 1 75 ? 2.624 3.545 5.182 1.00 77.50 75 LEU A O 1
ATOM 637 N N . ALA A 1 76 ? 1.858 1.607 4.340 1.00 77.62 76 ALA A N 1
ATOM 638 C CA . ALA A 1 76 ? 2.079 0.827 5.557 1.00 77.62 76 ALA A CA 1
ATOM 639 C C . ALA A 1 76 ? 3.562 0.785 5.963 1.00 77.62 76 ALA A C 1
ATOM 641 O O . ALA A 1 76 ? 3.879 1.041 7.117 1.00 77.62 76 ALA A O 1
ATOM 642 N N . GLN A 1 77 ? 4.476 0.547 5.016 1.00 82.50 77 GLN A N 1
ATOM 643 C CA . GLN A 1 77 ? 5.922 0.544 5.284 1.00 82.50 77 GLN A CA 1
ATOM 644 C C . GLN A 1 77 ? 6.459 1.922 5.694 1.00 82.50 77 GLN A C 1
ATOM 646 O O . GLN A 1 77 ? 7.363 2.023 6.520 1.00 82.50 77 GLN A O 1
ATOM 651 N N . GLU A 1 78 ? 5.948 3.000 5.098 1.00 83.12 78 GLU A N 1
ATOM 652 C CA . GLU A 1 78 ? 6.343 4.362 5.462 1.00 83.12 78 GLU A CA 1
ATOM 653 C C . GLU A 1 78 ? 5.827 4.746 6.855 1.00 83.12 78 GLU A C 1
ATOM 655 O O . GLU A 1 78 ? 6.533 5.400 7.625 1.00 83.12 78 GLU A O 1
ATOM 660 N N . GLN A 1 79 ? 4.624 4.289 7.197 1.00 80.75 79 GLN A N 1
ATOM 661 C CA . GLN A 1 79 ? 4.031 4.473 8.513 1.00 80.75 79 GLN A CA 1
ATOM 662 C C . GLN A 1 79 ? 4.765 3.662 9.587 1.00 80.75 79 GLN A C 1
ATOM 664 O O . GLN A 1 79 ? 5.101 4.223 10.624 1.00 80.75 79 GLN A O 1
ATOM 669 N N . GLU A 1 80 ? 5.128 2.409 9.300 1.00 84.69 80 GLU A N 1
ATOM 670 C CA . GLU A 1 80 ? 5.948 1.564 10.178 1.00 84.69 80 GLU A CA 1
ATOM 671 C C . GLU A 1 80 ? 7.316 2.205 10.460 1.00 84.69 80 GLU A C 1
ATOM 673 O O . GLU A 1 80 ? 7.694 2.361 11.616 1.00 84.69 80 GLU A O 1
ATOM 678 N N . LYS A 1 81 ? 8.012 2.716 9.433 1.00 85.62 81 LYS A N 1
ATOM 679 C CA . LYS A 1 81 ? 9.282 3.448 9.615 1.00 85.62 81 LYS A CA 1
ATOM 680 C C . LYS A 1 81 ? 9.136 4.699 10.479 1.00 85.62 81 LYS A C 1
ATOM 682 O O . LYS A 1 81 ? 10.029 5.007 11.265 1.00 85.62 81 LYS A O 1
ATOM 687 N N . ARG A 1 82 ? 8.035 5.441 10.322 1.00 83.56 82 ARG A N 1
ATOM 688 C CA . ARG A 1 82 ? 7.758 6.628 11.141 1.00 83.56 82 ARG A CA 1
ATOM 689 C C . ARG A 1 82 ? 7.510 6.227 12.593 1.00 83.56 82 ARG A C 1
ATOM 691 O O . ARG A 1 82 ? 8.136 6.787 13.488 1.00 83.56 82 ARG A O 1
ATOM 698 N N . GLU A 1 83 ? 6.674 5.220 12.817 1.00 80.94 83 GLU A N 1
ATOM 699 C CA . GLU A 1 83 ? 6.420 4.668 14.147 1.00 80.94 83 GLU A CA 1
ATOM 700 C C . GLU A 1 83 ? 7.696 4.136 14.803 1.00 80.94 83 GLU A C 1
ATOM 702 O O . GLU A 1 83 ? 7.902 4.357 15.994 1.00 80.94 83 GLU A O 1
ATOM 707 N N . ASP A 1 84 ? 8.573 3.481 14.049 1.00 83.38 84 ASP A N 1
ATOM 708 C CA . ASP A 1 84 ? 9.844 2.970 14.555 1.00 83.38 84 ASP A CA 1
ATOM 709 C C . ASP A 1 84 ? 10.819 4.096 14.896 1.00 83.38 84 ASP A C 1
ATOM 711 O O . ASP A 1 84 ? 11.401 4.069 15.977 1.00 83.38 84 ASP A O 1
ATOM 715 N N . SER A 1 85 ? 10.905 5.149 14.077 1.00 80.00 85 SER A N 1
ATOM 716 C CA . SER A 1 85 ? 11.691 6.343 14.422 1.00 80.00 85 SER A CA 1
ATOM 717 C C . SER A 1 85 ? 11.186 7.017 15.706 1.00 80.00 85 SER A C 1
ATOM 719 O O . SER A 1 85 ? 11.969 7.358 16.592 1.00 80.00 85 SER A O 1
ATOM 721 N N . GLU A 1 86 ? 9.865 7.112 15.889 1.00 77.56 86 GLU A N 1
ATOM 722 C CA . GLU A 1 86 ? 9.283 7.638 17.122 1.00 77.56 86 GLU A CA 1
ATOM 723 C C . GLU A 1 86 ? 9.534 6.716 18.324 1.00 77.56 86 GLU A C 1
ATOM 725 O O . GLU A 1 86 ? 9.711 7.193 19.449 1.00 77.56 86 GLU A O 1
ATOM 730 N N . LYS A 1 87 ? 9.512 5.392 18.126 1.00 76.38 87 LYS A N 1
ATOM 731 C CA . LYS A 1 87 ? 9.855 4.404 19.161 1.00 76.38 87 LYS A CA 1
ATOM 732 C C . LYS A 1 87 ? 11.333 4.503 19.536 1.00 76.38 87 LYS A C 1
ATOM 734 O O . LYS A 1 87 ? 11.631 4.451 20.725 1.00 76.38 87 LYS A O 1
ATOM 739 N N . GLU A 1 88 ? 12.237 4.698 18.579 1.00 76.12 88 GLU A N 1
ATOM 740 C CA . GLU A 1 88 ? 13.673 4.904 18.806 1.00 76.12 88 GLU A CA 1
ATOM 741 C C . GLU A 1 88 ? 13.947 6.196 19.587 1.00 76.12 88 GLU A C 1
ATOM 743 O O . GLU A 1 88 ? 14.679 6.180 20.581 1.00 76.12 88 GLU A O 1
ATOM 748 N N . GLU A 1 89 ? 13.282 7.301 19.245 1.00 69.69 89 GLU A N 1
ATOM 749 C CA . GLU A 1 89 ? 13.338 8.543 20.028 1.00 69.69 89 GLU A CA 1
ATOM 750 C C . GLU A 1 89 ? 12.792 8.353 21.454 1.00 69.69 89 GLU A C 1
ATOM 752 O O . GLU A 1 89 ? 13.320 8.901 22.429 1.00 69.69 89 GLU A O 1
ATOM 757 N N . LYS A 1 90 ? 11.732 7.548 21.607 1.00 65.75 90 LYS A N 1
ATOM 758 C CA . LYS A 1 90 ? 11.172 7.176 22.917 1.00 65.75 90 LYS A CA 1
ATOM 759 C C . LYS A 1 90 ? 12.107 6.241 23.701 1.00 65.75 90 LYS A C 1
ATOM 761 O O . LYS A 1 90 ? 12.145 6.347 24.924 1.00 65.75 90 LYS A O 1
ATOM 766 N N . ALA A 1 91 ? 12.863 5.376 23.025 1.00 71.25 91 ALA A N 1
ATOM 767 C CA . ALA A 1 91 ? 13.802 4.422 23.618 1.00 71.25 91 ALA A CA 1
ATOM 768 C C . ALA A 1 91 ? 15.145 5.058 24.002 1.00 71.25 91 ALA A C 1
ATOM 770 O O . ALA A 1 91 ? 15.767 4.626 24.970 1.00 71.25 91 ALA A O 1
ATOM 771 N N . THR A 1 92 ? 15.553 6.120 23.301 1.00 78.88 92 THR A N 1
ATOM 772 C CA . THR A 1 92 ? 16.762 6.905 23.604 1.00 78.88 92 THR A CA 1
ATOM 773 C C . THR A 1 92 ? 16.754 7.441 25.045 1.00 78.88 92 THR A C 1
ATOM 775 O O . THR A 1 92 ? 17.811 7.585 25.657 1.00 78.88 92 THR A O 1
ATOM 778 N N . ASN A 1 93 ? 15.569 7.677 2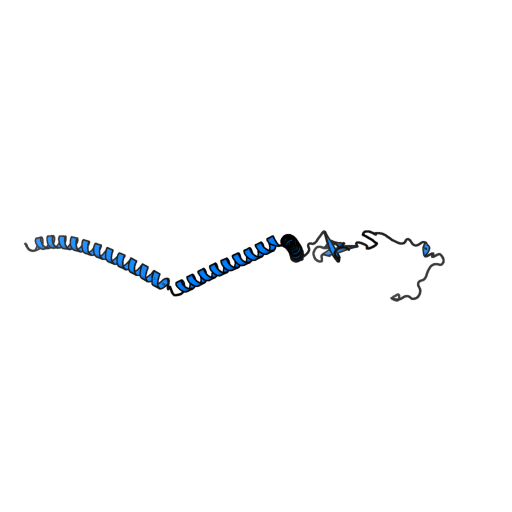5.630 1.00 83.50 93 ASN A N 1
ATOM 779 C CA . ASN A 1 93 ? 15.415 8.135 27.012 1.00 83.50 93 ASN A CA 1
ATOM 780 C C . ASN A 1 93 ? 14.872 7.018 27.935 1.00 83.50 93 ASN A C 1
ATOM 782 O O . ASN A 1 93 ? 13.675 6.718 27.886 1.00 83.50 93 ASN A O 1
ATOM 786 N N . PRO A 1 94 ? 15.681 6.451 28.855 1.00 83.88 94 PRO A N 1
ATOM 787 C CA . PRO A 1 94 ? 15.263 5.323 29.700 1.00 83.88 94 PRO A CA 1
ATOM 788 C C . PRO A 1 94 ? 14.097 5.662 30.647 1.00 83.88 94 PRO A C 1
ATOM 790 O O . PRO A 1 94 ? 13.260 4.805 30.927 1.00 83.88 94 PRO A O 1
ATOM 793 N N . MET A 1 95 ? 13.984 6.921 31.087 1.00 85.00 95 MET A N 1
ATOM 794 C CA . MET A 1 95 ? 12.853 7.398 31.899 1.00 85.00 95 MET A CA 1
ATOM 795 C C . MET A 1 95 ? 11.527 7.403 31.127 1.00 85.00 95 MET A C 1
ATOM 797 O O . MET A 1 95 ? 10.498 7.011 31.672 1.00 85.00 95 MET A O 1
ATOM 801 N N . LYS A 1 96 ? 11.551 7.783 29.845 1.00 85.00 96 LYS A N 1
ATOM 802 C CA . LYS A 1 96 ? 10.358 7.846 28.986 1.00 85.00 96 LYS A CA 1
ATOM 803 C C . LYS A 1 96 ? 9.829 6.449 28.663 1.00 85.00 96 LYS A C 1
ATOM 805 O O . LYS A 1 96 ? 8.625 6.229 28.597 1.00 85.00 96 LYS A O 1
ATOM 810 N N . LEU A 1 97 ? 10.727 5.477 28.518 1.00 84.88 97 LEU A N 1
ATOM 811 C CA . LEU A 1 97 ? 10.361 4.075 28.341 1.00 84.88 97 LEU A CA 1
ATOM 812 C C . LEU A 1 97 ? 9.698 3.485 29.597 1.00 84.88 97 LEU A C 1
ATOM 814 O O . LEU A 1 97 ? 8.729 2.734 29.476 1.00 84.88 97 LEU A O 1
ATOM 818 N N . LEU A 1 98 ? 10.178 3.845 30.792 1.00 86.44 98 LEU A N 1
ATOM 819 C CA . LEU A 1 98 ? 9.532 3.458 32.048 1.00 86.44 98 LEU A CA 1
ATOM 820 C C . LEU A 1 98 ? 8.137 4.086 32.180 1.00 86.44 98 LEU A C 1
ATOM 822 O O . LEU A 1 98 ? 7.194 3.380 32.523 1.00 86.44 98 LEU A O 1
ATOM 826 N N . GLU A 1 99 ? 7.998 5.373 31.857 1.00 88.25 99 GLU A N 1
ATOM 827 C CA . GLU A 1 99 ? 6.719 6.089 31.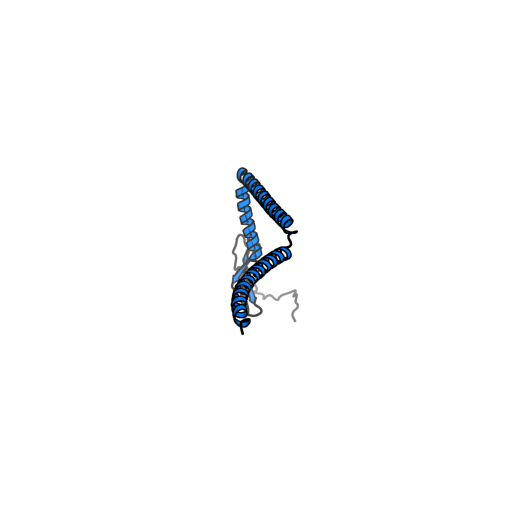883 1.00 88.25 99 GLU A CA 1
ATOM 828 C C . GLU A 1 99 ? 5.700 5.503 30.895 1.00 88.25 99 GLU A C 1
ATOM 830 O O . GLU A 1 99 ? 4.552 5.261 31.254 1.00 88.25 99 GLU A O 1
ATOM 835 N N . ASN A 1 100 ? 6.118 5.180 29.671 1.00 86.25 100 ASN A N 1
ATOM 836 C CA . ASN A 1 100 ? 5.232 4.544 28.697 1.00 86.25 100 ASN A CA 1
ATOM 837 C C . ASN A 1 100 ? 4.777 3.161 29.174 1.00 86.25 100 ASN A C 1
ATOM 839 O O . ASN A 1 100 ? 3.606 2.819 29.043 1.00 86.25 100 ASN A O 1
ATOM 843 N N . ARG A 1 101 ? 5.682 2.369 29.766 1.00 89.50 101 ARG A N 1
ATOM 844 C CA . ARG A 1 101 ? 5.319 1.068 30.342 1.00 89.50 101 ARG A CA 1
ATOM 845 C C . ARG A 1 101 ? 4.284 1.233 31.451 1.00 89.50 101 ARG A C 1
ATOM 847 O O . ARG A 1 101 ? 3.272 0.544 31.424 1.00 89.50 101 ARG A O 1
ATOM 854 N N . THR A 1 102 ? 4.488 2.155 32.394 1.00 91.69 102 THR A N 1
ATOM 855 C CA . THR A 1 102 ? 3.526 2.384 33.486 1.00 91.69 102 THR A CA 1
ATOM 856 C C . THR A 1 102 ? 2.193 2.940 32.994 1.00 91.69 102 THR A C 1
ATOM 858 O O . THR A 1 102 ? 1.153 2.536 33.510 1.00 91.69 102 THR A O 1
ATOM 861 N N . GLN A 1 103 ? 2.191 3.804 31.975 1.00 93.06 103 GLN A N 1
ATOM 862 C CA . GLN A 1 103 ? 0.967 4.295 31.339 1.00 93.06 103 GLN A CA 1
ATOM 863 C C . GLN A 1 103 ? 0.189 3.172 30.645 1.00 93.06 103 GLN A C 1
ATOM 865 O O . GLN A 1 103 ? -1.022 3.086 30.837 1.00 93.06 103 GLN A O 1
ATOM 870 N N . VAL A 1 104 ? 0.869 2.281 29.915 1.00 94.19 104 VAL A N 1
ATOM 871 C CA . VAL A 1 104 ? 0.243 1.104 29.288 1.00 94.19 104 VAL A CA 1
ATOM 872 C C . VAL A 1 104 ? -0.368 0.193 30.351 1.00 94.19 104 VAL A C 1
ATOM 874 O O . VAL A 1 104 ? -1.549 -0.128 30.257 1.00 94.19 104 VAL A O 1
ATOM 877 N N . TYR A 1 105 ? 0.377 -0.137 31.412 1.00 94.56 105 TYR A N 1
ATOM 878 C CA . TYR A 1 105 ? -0.161 -0.943 32.514 1.00 94.56 105 TYR A CA 1
ATOM 879 C C . TYR A 1 105 ? -1.374 -0.278 33.176 1.00 94.56 105 TYR A C 1
ATOM 881 O O . TYR A 1 105 ? -2.348 -0.951 33.496 1.00 94.56 105 TYR A O 1
ATOM 889 N N . LYS A 1 106 ? -1.351 1.047 33.360 1.00 96.62 106 LYS A N 1
ATOM 890 C CA . LYS A 1 106 ? -2.482 1.789 33.930 1.00 96.62 106 LYS A CA 1
ATOM 891 C C . LYS A 1 106 ? -3.720 1.724 33.031 1.00 96.62 106 LYS A C 1
ATOM 893 O O . LYS A 1 106 ? -4.807 1.471 33.539 1.00 96.62 106 LYS A O 1
ATOM 898 N N . GLN A 1 107 ? -3.552 1.933 31.726 1.00 96.25 107 GLN A N 1
ATOM 899 C CA . GLN A 1 107 ? -4.640 1.842 30.747 1.00 96.25 107 GLN A CA 1
ATOM 900 C C . GLN A 1 107 ? -5.226 0.429 30.686 1.00 96.25 107 GLN A C 1
ATOM 902 O O . GLN A 1 107 ? -6.441 0.268 30.612 1.00 96.25 107 GLN A O 1
ATOM 907 N N . GLU A 1 108 ? -4.376 -0.596 30.758 1.00 95.56 108 GLU A N 1
ATOM 908 C CA . GLU A 1 108 ? -4.805 -1.994 30.756 1.00 95.56 108 GLU A CA 1
ATOM 909 C C . GLU A 1 108 ? -5.607 -2.340 32.018 1.00 95.56 108 GLU A C 1
ATOM 911 O O . GLU A 1 108 ? -6.675 -2.944 31.922 1.00 95.56 108 GLU A O 1
ATOM 916 N N . ILE A 1 109 ? -5.154 -1.887 33.192 1.00 96.38 109 ILE A N 1
ATOM 917 C CA . ILE A 1 109 ? -5.887 -2.050 34.456 1.00 96.38 109 ILE A CA 1
ATOM 918 C C . ILE A 1 109 ? -7.245 -1.340 34.395 1.00 96.38 109 ILE A C 1
ATOM 920 O O . ILE A 1 109 ? -8.260 -1.935 34.750 1.00 96.38 109 ILE A O 1
ATOM 924 N N . GLU A 1 110 ? -7.285 -0.095 33.917 1.00 96.75 110 GLU A N 1
ATOM 925 C CA . GLU A 1 110 ? -8.523 0.684 33.794 1.00 96.75 110 GLU A CA 1
ATOM 926 C C . GLU A 1 110 ? -9.522 0.022 32.833 1.00 96.75 110 GLU A C 1
ATOM 928 O O . GLU A 1 110 ? -10.717 -0.074 33.131 1.00 96.75 110 GLU A O 1
ATOM 933 N N . LEU A 1 111 ? -9.031 -0.503 31.706 1.00 96.62 111 LEU A N 1
ATOM 934 C CA . LEU A 1 111 ? -9.846 -1.244 30.752 1.00 96.62 111 LEU A CA 1
ATOM 935 C C . LEU A 1 111 ? -10.415 -2.518 31.387 1.00 96.62 111 LEU A C 1
ATOM 937 O O . LEU A 1 111 ? -11.618 -2.763 31.278 1.00 96.62 111 LEU A O 1
ATOM 941 N N . MET A 1 112 ? -9.591 -3.296 32.089 1.00 96.31 112 MET A N 1
ATOM 942 C CA . MET A 1 112 ? -10.039 -4.508 32.779 1.00 96.31 112 MET A CA 1
ATOM 943 C C . MET A 1 112 ? -11.089 -4.205 33.853 1.00 96.31 112 MET A C 1
ATOM 945 O O . MET A 1 112 ? -12.121 -4.874 33.906 1.00 96.31 112 MET A O 1
ATOM 949 N N . GLU A 1 113 ? -10.887 -3.153 34.646 1.00 96.06 113 GLU A N 1
ATOM 950 C CA . GLU A 1 113 ? -11.851 -2.713 35.658 1.00 96.06 113 GLU A CA 1
ATOM 951 C C . GLU A 1 113 ? -13.180 -2.272 35.014 1.00 96.06 113 GLU A C 1
ATOM 953 O O . GLU A 1 113 ? -14.264 -2.575 35.521 1.00 96.06 113 GLU A O 1
ATOM 958 N N . SER A 1 114 ? -13.127 -1.585 33.866 1.00 96.94 114 SER A N 1
ATOM 959 C CA . SER A 1 114 ? -14.327 -1.181 33.122 1.00 96.94 114 SER A CA 1
ATOM 960 C C . SER A 1 114 ? -15.124 -2.384 32.596 1.00 96.94 114 SER A C 1
ATOM 962 O O . SER A 1 114 ? -16.355 -2.408 32.697 1.00 96.94 114 SER A O 1
ATOM 964 N N . LEU A 1 115 ? -14.431 -3.415 32.102 1.00 96.50 115 LEU A N 1
ATOM 965 C CA . LEU A 1 115 ? -15.041 -4.654 31.623 1.00 96.50 115 LEU A CA 1
ATOM 966 C C . LEU A 1 115 ? -15.645 -5.460 32.773 1.00 96.50 115 LEU A C 1
ATOM 968 O O . LEU A 1 115 ? -16.742 -6.003 32.631 1.00 96.50 115 LEU A O 1
ATOM 972 N N . GLU A 1 116 ? -14.977 -5.507 33.925 1.00 95.56 116 GLU A N 1
ATOM 973 C CA . GLU A 1 116 ? -15.503 -6.165 35.118 1.00 95.56 116 GLU A CA 1
ATOM 974 C C . GLU A 1 116 ? -16.776 -5.475 35.627 1.00 95.56 116 GLU A C 1
ATOM 976 O O . GLU A 1 116 ? -17.781 -6.149 35.862 1.00 95.56 116 GLU A O 1
ATOM 981 N N . LYS A 1 117 ? -16.800 -4.135 35.671 1.00 95.88 117 LYS A N 1
ATOM 982 C CA . LYS A 1 117 ? -18.008 -3.354 35.998 1.00 95.88 117 LYS A CA 1
ATOM 983 C C . LYS A 1 117 ? -19.175 -3.677 35.062 1.00 95.88 117 LYS A C 1
ATOM 985 O O . LYS A 1 117 ? -20.301 -3.864 35.526 1.00 95.88 117 LYS A O 1
ATOM 990 N N . LEU A 1 118 ? -18.922 -3.768 33.754 1.00 94.44 118 LEU A N 1
ATOM 991 C CA . LEU A 1 118 ? -19.940 -4.147 32.767 1.00 94.44 118 LEU A CA 1
ATOM 992 C C . LEU A 1 118 ? -20.425 -5.584 32.970 1.00 94.44 118 LEU A C 1
ATOM 994 O O . LEU A 1 118 ? -21.628 -5.845 32.913 1.00 94.44 118 LEU A O 1
ATOM 998 N N . ARG A 1 119 ? -19.510 -6.518 33.248 1.00 94.06 119 ARG A N 1
ATOM 999 C CA . ARG A 1 119 ? -19.858 -7.913 33.531 1.00 94.06 119 ARG A CA 1
ATOM 1000 C C . ARG A 1 119 ? -20.736 -8.024 34.774 1.00 94.06 119 ARG A C 1
ATOM 1002 O O . ARG A 1 119 ? -21.724 -8.755 34.754 1.00 94.06 119 ARG A O 1
ATOM 1009 N N . ASP A 1 120 ? -20.412 -7.288 35.831 1.00 92.56 120 ASP A N 1
ATOM 1010 C CA . ASP A 1 120 ? -21.180 -7.275 37.074 1.00 92.56 120 ASP A CA 1
ATOM 1011 C C . ASP A 1 120 ? -22.566 -6.647 36.898 1.00 92.56 120 ASP A C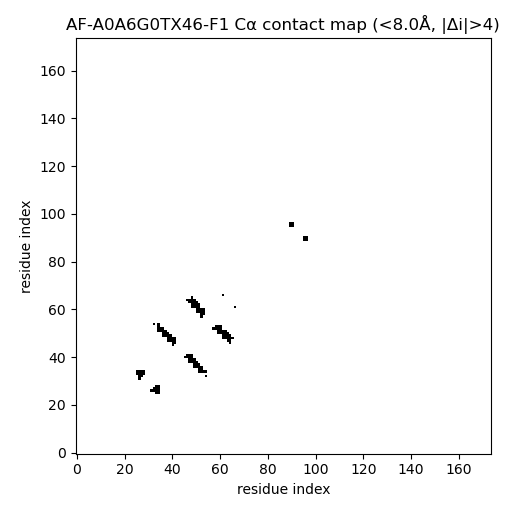 1
ATOM 1013 O O . ASP A 1 120 ? -23.550 -7.173 37.427 1.00 92.56 120 ASP A O 1
ATOM 1017 N N . LEU A 1 121 ? -22.676 -5.569 36.113 1.00 90.00 121 LEU A N 1
ATOM 1018 C CA . LEU A 1 121 ? -23.965 -4.989 35.726 1.00 90.00 121 LEU A CA 1
ATOM 1019 C C . LEU A 1 121 ? -24.815 -5.996 34.949 1.00 90.00 121 LEU A C 1
ATOM 1021 O O . LEU A 1 121 ? -25.964 -6.233 35.321 1.00 90.00 121 LEU A O 1
ATOM 1025 N N . ASN A 1 122 ? -24.234 -6.648 33.942 1.00 88.31 122 ASN A N 1
ATOM 1026 C CA . ASN A 1 122 ? -24.915 -7.679 33.165 1.00 88.31 122 ASN A CA 1
ATOM 1027 C C . ASN A 1 122 ? -25.330 -8.873 34.030 1.00 88.31 122 ASN A C 1
ATOM 1029 O O . ASN A 1 122 ? -26.426 -9.395 33.861 1.00 88.31 122 ASN A O 1
ATOM 1033 N N . ARG A 1 123 ? -24.516 -9.286 35.009 1.00 86.44 123 ARG A N 1
ATOM 1034 C CA . ARG A 1 123 ? -24.877 -10.366 35.940 1.00 86.44 123 ARG A CA 1
ATOM 1035 C C . ARG A 1 123 ? -26.068 -9.990 36.825 1.00 86.44 123 ARG A C 1
ATOM 1037 O O . ARG A 1 123 ? -26.914 -10.839 37.089 1.00 86.44 123 ARG A O 1
ATOM 1044 N N . ARG A 1 124 ? -26.147 -8.732 37.277 1.00 84.25 124 ARG A N 1
ATOM 1045 C CA . ARG A 1 124 ? -27.289 -8.219 38.058 1.00 84.25 124 ARG A CA 1
ATOM 1046 C C . ARG A 1 124 ? -28.551 -8.098 37.206 1.00 84.25 124 ARG A C 1
ATOM 1048 O O . ARG A 1 124 ? -29.630 -8.430 37.682 1.00 84.25 124 ARG A O 1
ATOM 1055 N N . GLN A 1 125 ? -28.414 -7.628 35.968 1.00 81.94 125 GLN A N 1
ATOM 1056 C CA . GLN A 1 125 ? -29.534 -7.411 35.050 1.00 81.94 125 GLN A CA 1
ATOM 1057 C C . GLN A 1 125 ? -30.007 -8.693 34.353 1.00 81.94 125 GLN A C 1
ATOM 1059 O O . GLN A 1 125 ? -31.174 -8.782 33.998 1.00 81.94 125 GLN A O 1
ATOM 1064 N N . GLY A 1 126 ? -29.155 -9.712 34.215 1.00 77.19 126 GLY A N 1
ATOM 1065 C CA . GLY A 1 126 ? -29.462 -10.941 33.474 1.00 77.19 126 GLY A CA 1
ATOM 1066 C C . GLY A 1 126 ? -30.616 -11.774 34.042 1.00 77.19 126 GLY A C 1
ATOM 1067 O O . GLY A 1 126 ? -31.226 -12.538 33.305 1.00 77.19 126 GLY A O 1
ATOM 1068 N N . ASN A 1 127 ? -30.954 -11.596 35.322 1.00 74.50 127 ASN A N 1
ATOM 1069 C CA . ASN A 1 127 ? -32.105 -12.251 35.956 1.00 74.50 127 ASN A CA 1
ATOM 1070 C C . ASN A 1 127 ? -33.344 -11.339 36.056 1.00 74.50 127 ASN A C 1
ATOM 1072 O O . ASN A 1 127 ? -34.344 -11.730 36.660 1.00 74.50 127 ASN A O 1
ATOM 1076 N N . VAL A 1 128 ? -33.282 -10.109 35.536 1.00 79.00 128 VAL A N 1
ATOM 1077 C CA . VAL A 1 128 ? -34.395 -9.155 35.583 1.00 79.00 128 VAL A CA 1
ATOM 1078 C C . VAL A 1 128 ? -35.229 -9.309 34.316 1.00 79.00 128 VAL A C 1
ATOM 1080 O O . VAL A 1 128 ? -34.817 -8.911 33.233 1.00 79.00 128 VAL A O 1
ATOM 1083 N N . ASP A 1 129 ? -36.424 -9.876 34.464 1.00 82.75 129 ASP A N 1
ATOM 1084 C CA . ASP A 1 129 ? -37.407 -9.957 33.384 1.00 82.75 129 ASP A CA 1
ATOM 1085 C C . ASP A 1 129 ? -38.153 -8.619 33.234 1.00 82.75 129 ASP A C 1
ATOM 1087 O O . ASP A 1 129 ? -39.064 -8.287 34.007 1.00 82.75 129 ASP A O 1
ATOM 1091 N N . TYR A 1 130 ? -37.723 -7.826 32.252 1.00 81.25 130 TYR A N 1
ATOM 1092 C CA . TYR A 1 130 ? -38.272 -6.501 31.969 1.00 81.25 130 TYR A CA 1
ATOM 1093 C C . TYR A 1 130 ? -39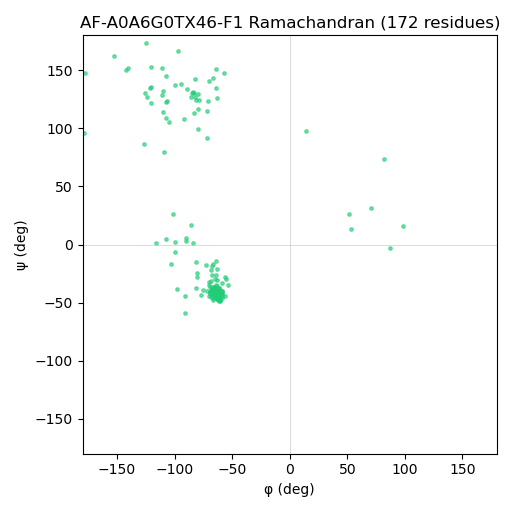.744 -6.555 31.541 1.00 81.25 130 TYR A C 1
ATOM 1095 O O . TYR A 1 130 ? -40.515 -5.684 31.948 1.00 81.25 130 TYR A O 1
ATOM 1103 N N . ASP A 1 131 ? -40.162 -7.590 30.805 1.00 84.44 131 ASP A N 1
ATOM 1104 C CA . ASP A 1 131 ? -41.533 -7.709 30.297 1.00 84.44 131 ASP A CA 1
ATOM 1105 C C . ASP A 1 131 ? -42.533 -7.949 31.433 1.00 84.44 131 ASP A C 1
ATOM 1107 O O . ASP A 1 131 ? -43.551 -7.257 31.532 1.00 84.44 131 ASP A O 1
ATOM 1111 N N . SER A 1 132 ? -42.219 -8.850 32.369 1.00 83.88 132 SER A N 1
ATOM 1112 C CA . SER A 1 132 ? -43.013 -9.056 33.590 1.00 83.88 132 SER A CA 1
ATOM 1113 C C . SER A 1 132 ? -43.120 -7.788 34.438 1.00 83.88 132 SER A C 1
ATOM 1115 O O . SER A 1 132 ? -44.199 -7.454 34.945 1.00 83.88 132 SER A O 1
ATOM 1117 N N . MET A 1 133 ? -42.018 -7.049 34.589 1.00 82.44 133 MET A N 1
ATOM 1118 C CA . MET A 1 133 ? -42.002 -5.816 35.374 1.00 82.44 133 MET A CA 1
ATOM 1119 C C . MET A 1 133 ? -42.867 -4.724 34.719 1.00 82.44 133 MET A C 1
ATOM 1121 O O . MET A 1 133 ? -43.654 -4.060 35.403 1.00 82.44 133 MET A O 1
ATOM 1125 N N . LEU A 1 134 ? -42.796 -4.599 33.391 1.00 86.31 134 LEU A N 1
ATOM 1126 C CA . LEU A 1 134 ? -43.586 -3.651 32.609 1.00 86.31 134 LEU A CA 1
ATOM 1127 C C . LEU A 1 134 ? -45.082 -4.002 32.623 1.00 86.31 134 LEU A C 1
ATOM 1129 O O . LEU A 1 134 ? -45.930 -3.127 32.820 1.00 86.31 134 LEU A O 1
ATOM 1133 N N . LEU A 1 135 ? -45.416 -5.289 32.493 1.00 88.38 135 LEU A N 1
ATOM 1134 C CA . LEU A 1 135 ? -46.790 -5.780 32.585 1.00 88.38 135 LEU A CA 1
ATOM 1135 C C . LEU A 1 135 ? -47.397 -5.479 33.954 1.00 88.38 135 LEU A C 1
ATOM 1137 O O . LEU A 1 135 ? -48.490 -4.919 34.012 1.00 88.38 135 LEU A O 1
ATOM 1141 N N . LYS A 1 136 ? -46.689 -5.768 35.054 1.00 86.06 136 LYS A N 1
ATOM 1142 C CA . LYS A 1 136 ? -47.156 -5.451 36.417 1.00 86.06 136 LYS A CA 1
ATOM 1143 C C . LYS A 1 136 ? -47.409 -3.958 36.604 1.00 86.06 136 LYS A C 1
ATOM 1145 O O . LYS A 1 136 ? -48.425 -3.588 37.194 1.00 86.06 136 LYS A O 1
ATOM 1150 N N . TYR A 1 137 ? -46.525 -3.108 36.086 1.00 87.81 137 TYR A N 1
ATOM 1151 C CA . TYR A 1 137 ? -46.694 -1.657 36.141 1.00 87.81 137 TYR A CA 1
ATOM 1152 C C . TYR A 1 137 ? -47.952 -1.200 35.386 1.00 87.81 137 TYR A C 1
ATOM 1154 O O . TYR A 1 137 ? -48.777 -0.462 35.933 1.00 87.81 137 TYR A O 1
ATOM 1162 N N . ASN A 1 138 ? -48.151 -1.695 34.164 1.00 89.00 138 ASN A N 1
ATOM 1163 C CA . ASN A 1 138 ? -49.324 -1.376 33.351 1.00 89.00 138 ASN A CA 1
ATOM 1164 C C . ASN A 1 138 ? -50.624 -1.882 33.990 1.00 89.00 138 ASN A C 1
ATOM 1166 O O . ASN A 1 138 ? -51.611 -1.146 34.039 1.00 89.00 138 ASN A O 1
ATOM 1170 N N . LEU A 1 139 ? -50.617 -3.092 34.555 1.00 88.06 139 LEU A N 1
ATOM 1171 C CA . LEU A 1 139 ? -51.763 -3.678 35.255 1.00 88.06 139 LEU A CA 1
ATOM 1172 C C . LEU A 1 139 ? -52.110 -2.894 36.526 1.00 88.06 139 LEU A C 1
ATOM 1174 O O . LEU A 1 139 ? -53.282 -2.627 36.787 1.00 88.06 139 LEU A O 1
ATOM 1178 N N . ALA A 1 140 ? -51.105 -2.473 37.299 1.00 88.50 140 ALA A N 1
ATOM 1179 C CA . ALA A 1 140 ? -51.301 -1.633 38.478 1.00 88.50 140 ALA A CA 1
ATOM 1180 C C . ALA A 1 140 ? -51.874 -0.254 38.108 1.00 88.50 140 ALA A C 1
ATOM 1182 O O . ALA A 1 140 ? -52.782 0.244 38.779 1.00 88.50 140 ALA A O 1
ATOM 1183 N N . LYS A 1 141 ? -51.393 0.341 37.010 1.00 88.12 141 LYS A N 1
ATOM 1184 C CA . LYS A 1 141 ? -51.897 1.612 36.476 1.00 88.12 141 LYS A CA 1
ATOM 1185 C C . LYS A 1 141 ? -53.342 1.487 35.984 1.00 88.12 141 LYS A C 1
ATOM 1187 O O . LYS A 1 141 ? -54.166 2.330 36.328 1.00 88.12 141 LYS A O 1
ATOM 1192 N N . LEU A 1 142 ? -53.665 0.421 35.248 1.00 82.62 142 LEU A N 1
ATOM 1193 C CA . LEU A 1 142 ? -55.024 0.113 34.790 1.00 82.62 142 LEU A CA 1
ATOM 1194 C C . LEU A 1 142 ? -55.978 -0.119 35.962 1.00 82.62 142 LEU A C 1
ATOM 1196 O O . LEU A 1 142 ? -57.041 0.490 35.996 1.00 82.62 142 LEU A O 1
ATOM 1200 N N . LYS A 1 143 ? -55.585 -0.919 36.962 1.00 86.81 143 LYS A N 1
ATOM 1201 C CA . LYS A 1 143 ? -56.396 -1.146 38.169 1.00 86.81 143 LYS A CA 1
ATOM 1202 C C . LYS A 1 143 ? -56.690 0.145 38.923 1.00 86.81 143 LYS A C 1
ATOM 1204 O O . LYS A 1 143 ? -57.830 0.351 39.317 1.00 86.81 143 LYS A O 1
ATOM 1209 N N . LYS A 1 144 ? -55.699 1.025 39.103 1.00 86.88 144 LYS A N 1
ATOM 1210 C CA . LYS A 1 144 ? -55.922 2.350 39.710 1.00 86.88 144 LYS A CA 1
ATOM 1211 C C . LYS A 1 144 ? -56.921 3.182 38.911 1.00 86.88 144 LYS A C 1
ATOM 1213 O O . LYS A 1 144 ? -57.773 3.827 39.506 1.00 86.88 144 LYS A O 1
ATOM 1218 N N . LYS A 1 145 ? -56.821 3.148 37.581 1.00 85.88 145 LYS A N 1
ATOM 1219 C CA . LYS A 1 145 ? -57.706 3.898 36.687 1.00 85.88 145 LYS A CA 1
ATOM 1220 C C . LYS A 1 145 ? -59.147 3.384 36.752 1.00 85.88 145 LYS A C 1
ATOM 1222 O O . LYS A 1 145 ? -60.058 4.179 36.916 1.00 85.88 145 LYS A O 1
ATOM 1227 N N . ILE A 1 146 ? -59.328 2.063 36.710 1.00 85.38 146 ILE A N 1
ATOM 1228 C CA . ILE A 1 146 ? -60.637 1.409 36.855 1.00 85.38 146 ILE A CA 1
ATOM 1229 C C . ILE A 1 146 ? -61.238 1.714 38.228 1.00 85.38 146 ILE A C 1
ATOM 1231 O O . ILE A 1 146 ? -62.410 2.051 38.314 1.00 85.38 146 ILE A O 1
ATOM 1235 N N . LYS A 1 147 ? -60.437 1.647 39.296 1.00 88.88 147 LYS A N 1
ATOM 1236 C CA . LYS A 1 147 ? -60.914 1.926 40.653 1.00 88.88 147 LYS A CA 1
ATOM 1237 C C . LYS A 1 147 ? -61.340 3.388 40.836 1.00 88.88 147 LYS A C 1
ATOM 1239 O O . LYS A 1 147 ? -62.361 3.635 41.457 1.00 88.88 147 LYS A O 1
ATOM 1244 N N . GLY A 1 148 ? -60.604 4.332 40.243 1.00 87.88 148 GLY A N 1
ATOM 1245 C CA . GLY A 1 148 ? -61.005 5.742 40.210 1.00 87.88 148 GLY A CA 1
ATOM 1246 C C . GLY A 1 148 ? -62.325 5.958 39.464 1.00 87.88 148 GLY A C 1
ATOM 1247 O O . GLY A 1 148 ? -63.205 6.627 39.987 1.00 87.88 148 GLY A O 1
ATOM 1248 N N . MET A 1 149 ? -62.506 5.315 38.303 1.00 79.50 149 MET A N 1
ATOM 1249 C CA . MET A 1 149 ? -63.781 5.366 37.571 1.00 79.50 149 MET A CA 1
ATOM 1250 C C . MET A 1 149 ? -64.938 4.760 38.378 1.00 79.50 149 MET A C 1
ATOM 1252 O O . MET A 1 149 ? -66.020 5.326 38.415 1.00 79.50 149 MET A O 1
ATOM 1256 N N . GLN A 1 150 ? -64.708 3.646 39.077 1.00 83.00 150 GLN A N 1
ATOM 1257 C CA . GLN A 1 150 ? -65.723 3.026 39.936 1.00 83.00 150 GLN A CA 1
ATOM 1258 C C . GLN A 1 150 ? -66.135 3.933 41.102 1.00 83.00 150 GLN A C 1
ATOM 1260 O O . GLN A 1 150 ? -67.316 4.010 41.421 1.00 83.00 150 GLN A O 1
ATOM 1265 N N . GLU A 1 151 ? -65.192 4.644 41.723 1.00 86.75 151 GLU A N 1
ATOM 1266 C CA . GLU A 1 151 ? -65.498 5.618 42.779 1.00 86.75 151 GLU A CA 1
ATOM 1267 C C . GLU A 1 151 ? -66.302 6.817 42.234 1.00 86.75 151 GLU A C 1
ATOM 1269 O O . GLU A 1 151 ? -67.212 7.310 42.903 1.00 86.75 151 GLU A O 1
ATOM 1274 N N . GLU A 1 152 ? -66.024 7.267 41.006 1.00 87.81 152 GLU A N 1
ATOM 1275 C CA . GLU A 1 152 ? -66.81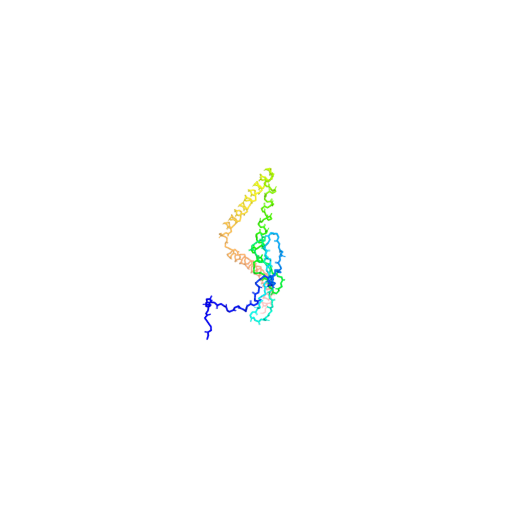0 8.298 40.308 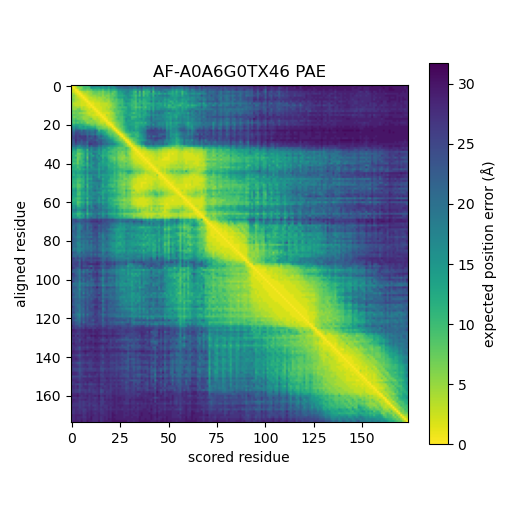1.00 87.81 152 GLU A CA 1
ATOM 1276 C C . GLU A 1 152 ? -68.239 7.816 39.978 1.00 87.81 152 GLU A C 1
ATOM 1278 O O . GLU A 1 152 ? -69.214 8.539 40.228 1.00 87.81 152 GLU A O 1
ATOM 1283 N N . ASP A 1 153 ? -68.377 6.580 39.493 1.00 86.31 153 ASP A N 1
ATOM 1284 C CA . ASP A 1 153 ? -69.661 5.937 39.183 1.00 86.31 153 ASP A CA 1
ATOM 1285 C C . ASP A 1 153 ? -70.503 5.700 40.454 1.00 86.31 153 ASP A C 1
ATOM 1287 O O . ASP A 1 153 ? -71.703 5.970 40.486 1.00 86.31 153 ASP A O 1
ATOM 1291 N N . GLU A 1 154 ? -69.897 5.257 41.559 1.00 86.50 154 GLU A N 1
ATOM 1292 C CA . GLU A 1 154 ? -70.600 5.095 42.839 1.00 86.50 154 GLU A CA 1
ATOM 1293 C C . GLU A 1 154 ? -71.089 6.434 43.406 1.00 86.50 154 GLU A C 1
ATOM 1295 O O . GLU A 1 154 ? -72.188 6.517 43.969 1.00 86.50 154 GLU A O 1
ATOM 1300 N N . ASN A 1 155 ? -70.296 7.496 43.250 1.00 85.56 155 ASN A N 1
ATOM 1301 C CA . ASN A 1 155 ? -70.683 8.841 43.663 1.00 85.56 155 ASN A CA 1
ATOM 1302 C C . ASN A 1 155 ? -71.854 9.378 42.826 1.00 85.56 155 ASN A C 1
ATOM 1304 O O . ASN A 1 155 ? -72.769 9.999 43.377 1.00 85.56 155 ASN A O 1
ATOM 1308 N N . THR A 1 156 ? -71.880 9.099 41.521 1.00 82.50 156 THR A N 1
ATOM 1309 C CA . THR A 1 156 ? -73.009 9.459 40.647 1.00 82.50 156 THR A CA 1
ATOM 1310 C C . THR A 1 156 ? -74.249 8.606 40.913 1.00 82.50 156 THR A C 1
ATOM 1312 O O . THR A 1 156 ? -75.344 9.157 41.000 1.00 82.50 156 THR A O 1
ATOM 1315 N N . ILE A 1 157 ? -74.121 7.297 41.151 1.00 83.25 157 ILE A N 1
ATOM 1316 C CA . ILE A 1 157 ? -75.255 6.442 41.545 1.00 83.25 157 ILE A CA 1
ATOM 1317 C C . ILE A 1 157 ? -75.840 6.900 42.883 1.00 83.25 157 ILE A C 1
ATOM 1319 O O . ILE A 1 157 ? -77.060 6.962 43.025 1.00 83.25 157 ILE A O 1
ATOM 1323 N N . LYS A 1 158 ? -75.008 7.266 43.866 1.00 82.88 158 LYS A N 1
ATOM 1324 C CA . LYS A 1 158 ? -75.490 7.827 45.139 1.00 82.88 158 LYS A CA 1
ATOM 1325 C C . LYS A 1 158 ? -76.259 9.131 44.941 1.00 82.88 158 LYS A C 1
ATOM 1327 O O . LYS A 1 158 ? -77.281 9.314 45.607 1.00 82.88 158 LYS A O 1
ATOM 1332 N N . SER A 1 159 ? -75.816 10.010 44.039 1.00 78.00 159 SER A N 1
ATOM 1333 C CA . SER A 1 159 ? -76.555 11.242 43.736 1.00 78.00 159 SER A CA 1
ATOM 1334 C C . SER A 1 159 ? -77.897 10.940 43.049 1.00 78.00 159 SER A C 1
ATOM 1336 O O . SER A 1 159 ? -78.927 11.452 43.482 1.00 78.00 159 SER A O 1
ATOM 1338 N N . LEU A 1 160 ? -77.924 10.016 42.081 1.00 80.00 160 LEU A N 1
ATOM 1339 C CA . LEU A 1 160 ? -79.130 9.564 41.371 1.00 80.00 160 LEU A CA 1
ATOM 1340 C C . LEU A 1 160 ? -80.136 8.832 42.274 1.00 80.00 160 LEU A C 1
ATOM 1342 O O . LEU A 1 160 ? -81.325 9.129 42.234 1.00 80.00 160 LEU A O 1
ATOM 1346 N N . MET A 1 161 ? -79.682 7.919 43.136 1.00 73.88 161 MET A N 1
ATOM 1347 C CA . MET A 1 161 ? -80.512 7.235 44.142 1.00 73.88 161 MET A CA 1
ATOM 1348 C C . MET A 1 161 ? -81.057 8.204 45.201 1.00 73.88 161 MET A C 1
ATOM 1350 O O . MET A 1 161 ? -82.123 7.978 45.773 1.00 73.88 161 MET A O 1
ATOM 1354 N N . GLY A 1 162 ? -80.322 9.281 45.496 1.00 69.50 162 GLY A N 1
ATOM 1355 C CA . GLY A 1 162 ? -80.805 10.380 46.333 1.00 69.50 162 GLY A CA 1
ATOM 1356 C C . GLY A 1 162 ? -81.917 11.194 45.665 1.00 69.50 162 GLY A C 1
ATOM 1357 O O . GLY A 1 162 ? -82.804 11.681 46.359 1.00 69.50 162 GLY A O 1
ATOM 1358 N N . ILE A 1 163 ? -81.899 11.309 44.335 1.00 62.84 163 ILE A N 1
ATOM 1359 C CA . ILE A 1 163 ? -82.958 11.953 43.544 1.00 62.84 163 ILE A CA 1
ATOM 1360 C C . ILE A 1 163 ? -84.168 11.022 43.410 1.00 62.84 163 ILE A C 1
ATOM 1362 O O . ILE A 1 163 ? -85.286 11.469 43.623 1.00 62.84 163 ILE A O 1
ATOM 1366 N N . LYS A 1 164 ? -83.966 9.727 43.135 1.00 56.91 164 LYS A N 1
ATOM 1367 C CA . LYS A 1 164 ? -85.062 8.758 42.982 1.00 56.91 164 LYS A CA 1
ATOM 1368 C C . LYS A 1 164 ? -85.887 8.584 44.258 1.00 56.91 164 LYS A C 1
ATOM 1370 O O . LYS A 1 164 ? -87.104 8.629 44.185 1.00 56.91 164 LYS A O 1
ATOM 1375 N N . ARG A 1 165 ? -85.246 8.493 45.431 1.00 57.09 165 ARG A N 1
ATOM 1376 C CA . ARG A 1 165 ? -85.976 8.450 46.714 1.00 57.09 165 ARG A CA 1
ATOM 1377 C C . ARG A 1 165 ? -86.858 9.679 46.939 1.00 57.09 165 ARG A C 1
ATOM 1379 O O . ARG A 1 165 ? -87.937 9.543 47.487 1.00 57.09 165 ARG A O 1
ATOM 1386 N N . LYS A 1 166 ? -86.442 10.853 46.454 1.00 55.06 166 LYS A N 1
ATOM 1387 C CA . LYS A 1 166 ? -87.275 12.063 46.489 1.00 55.06 166 LYS A CA 1
ATOM 1388 C C . LYS A 1 166 ? -88.433 12.039 45.488 1.00 55.06 166 LYS A C 1
ATOM 1390 O O . LYS A 1 166 ? -89.317 12.871 45.611 1.00 55.06 166 LYS A O 1
ATOM 1395 N N . ILE A 1 167 ? -88.414 11.175 44.475 1.00 57.06 167 ILE A N 1
ATOM 1396 C CA . ILE A 1 167 ? -89.503 11.039 43.496 1.00 57.06 167 ILE A CA 1
ATOM 1397 C C . ILE A 1 167 ? -90.499 9.980 43.982 1.00 57.06 167 ILE A C 1
ATOM 1399 O O . ILE A 1 167 ? -91.689 10.262 43.989 1.00 57.06 167 ILE A O 1
ATOM 1403 N N . ASP A 1 168 ? -90.015 8.835 44.478 1.00 55.09 168 ASP A N 1
ATOM 1404 C CA . ASP A 1 168 ? -90.862 7.757 45.013 1.00 55.09 168 ASP A CA 1
ATOM 1405 C C . ASP A 1 168 ? -91.666 8.229 46.253 1.00 55.09 168 ASP A C 1
ATOM 1407 O O . ASP A 1 168 ? -92.842 7.909 46.381 1.00 55.09 168 ASP A O 1
ATOM 1411 N N . GLU A 1 169 ? -91.093 9.087 47.113 1.00 53.81 169 GLU A N 1
ATOM 1412 C CA . GLU A 1 169 ? -91.822 9.726 48.233 1.00 53.81 169 GLU A CA 1
ATOM 1413 C C . GLU A 1 169 ? -92.956 10.672 47.785 1.00 53.81 169 GLU A C 1
ATOM 1415 O O . GLU A 1 169 ? -93.784 11.043 48.607 1.00 53.81 169 GLU A O 1
ATOM 1420 N N . ASN A 1 170 ? -93.012 11.069 46.508 1.00 52.56 170 ASN A N 1
ATOM 1421 C CA . ASN A 1 170 ? -94.092 11.900 45.963 1.00 52.56 170 ASN A CA 1
ATOM 1422 C C . ASN A 1 170 ? -95.157 11.090 45.189 1.00 52.56 170 ASN A C 1
ATOM 1424 O O . ASN A 1 170 ? -96.157 11.679 44.783 1.00 52.56 170 ASN A O 1
ATOM 1428 N N . GLU A 1 171 ? -94.966 9.781 44.958 1.00 52.78 171 GLU A N 1
ATOM 1429 C CA . GLU A 1 171 ? -95.909 8.926 44.206 1.00 52.78 171 GLU A CA 1
ATOM 1430 C C . GLU A 1 171 ? -96.783 8.013 45.098 1.00 52.78 171 GLU A C 1
ATOM 1432 O O . GLU A 1 171 ? -97.827 7.564 44.633 1.00 52.78 171 GLU A O 1
ATOM 1437 N N . ASP A 1 172 ? -96.432 7.792 46.373 1.00 49.06 172 ASP A N 1
ATOM 1438 C CA . ASP A 1 172 ? -97.210 6.963 47.326 1.00 49.06 172 ASP A CA 1
ATOM 1439 C C . ASP A 1 172 ? -98.371 7.714 48.038 1.00 49.06 172 ASP A C 1
ATOM 1441 O O . ASP A 1 172 ? -99.097 7.118 48.835 1.00 49.06 172 ASP A O 1
ATOM 1445 N N . ASP A 1 173 ? -98.595 8.998 47.726 1.00 51.19 173 ASP A N 1
ATOM 1446 C CA . ASP A 1 173 ? -99.680 9.845 48.272 1.00 51.19 173 ASP A CA 1
ATOM 1447 C C . ASP A 1 173 ? -100.882 10.021 47.296 1.00 51.19 173 ASP A C 1
ATOM 1449 O O . ASP A 1 173 ? -101.589 11.034 47.341 1.00 51.19 173 ASP A O 1
ATOM 1453 N N . GLY A 1 174 ? -101.112 9.062 46.384 1.00 42.91 174 GLY A N 1
ATOM 1454 C CA . GLY A 1 174 ? -102.148 9.115 45.329 1.00 42.91 174 GLY A CA 1
ATOM 1455 C C . GLY A 1 174 ? -103.273 8.093 45.454 1.00 42.91 174 GLY A C 1
ATOM 1456 O O . GLY A 1 174 ? -102.975 6.881 45.389 1.00 42.91 174 GLY A O 1
#

Radius of gyration: 48.75 Å; Cα contacts (8 Å, |Δi|>4): 72; chains: 1; bounding box: 139×32×98 Å